Protein AF-A0A485CAY3-F1 (afdb_monomer_lite)

InterPro domains:
  IPR000015 Outer membrane usher protein [PF00577] (2-75)
  IPR000015 Outer membrane usher protein [PTHR30451] (2-75)
  IPR018030 Fimbrial membrane usher, conserved site [PS01151] (13-23)

Structure (mmCIF, N/CA/C/O backbone):
data_AF-A0A485CAY3-F1
#
_entry.id   AF-A0A485CAY3-F1
#
loop_
_atom_site.group_PDB
_atom_site.id
_atom_site.type_symbol
_atom_site.label_atom_id
_atom_site.label_alt_id
_atom_site.label_comp_id
_atom_site.label_asym_id
_atom_site.label_entity_id
_atom_site.label_seq_id
_atom_site.pdbx_PDB_ins_code
_atom_site.Cartn_x
_atom_site.Cartn_y
_atom_site.Cartn_z
_atom_site.occupancy
_atom_site.B_iso_or_equiv
_atom_site.auth_seq_id
_atom_site.auth_comp_id
_atom_site.auth_asym_id
_atom_site.auth_atom_id
_atom_site.pdbx_PDB_model_num
ATOM 1 N N . MET A 1 1 ? -5.762 2.980 5.319 1.00 81.62 1 MET A N 1
ATOM 2 C CA . MET A 1 1 ? -4.695 2.321 4.535 1.00 81.62 1 MET A CA 1
ATOM 3 C C . MET A 1 1 ? -3.483 3.222 4.492 1.00 81.62 1 MET A C 1
ATOM 5 O O . MET A 1 1 ? -3.640 4.426 4.286 1.00 81.62 1 MET A O 1
ATOM 9 N N . LYS A 1 2 ? -2.301 2.650 4.697 1.00 84.38 2 LYS A N 1
ATOM 10 C CA . LYS A 1 2 ? -1.028 3.362 4.680 1.00 84.38 2 LYS A CA 1
ATOM 11 C C . LYS A 1 2 ? -0.093 2.762 3.634 1.00 84.38 2 LYS A C 1
ATOM 13 O O . LYS A 1 2 ? -0.181 1.578 3.333 1.00 84.38 2 LYS A O 1
ATOM 18 N N . GLN A 1 3 ? 0.784 3.592 3.090 1.00 78.81 3 GLN A N 1
ATOM 19 C CA . GLN A 1 3 ? 1.867 3.188 2.202 1.00 78.81 3 GLN A CA 1
ATOM 20 C C . GLN A 1 3 ? 3.107 3.987 2.617 1.00 78.81 3 GLN A C 1
ATOM 22 O O . GLN A 1 3 ? 3.041 5.214 2.705 1.00 78.81 3 GLN A O 1
ATOM 27 N N . ASN A 1 4 ? 4.215 3.305 2.927 1.00 77.62 4 ASN A N 1
ATOM 28 C CA . ASN A 1 4 ? 5.439 3.934 3.452 1.00 77.62 4 ASN A CA 1
ATOM 29 C C . ASN A 1 4 ? 5.180 4.844 4.680 1.00 77.62 4 ASN A C 1
ATOM 31 O O . ASN A 1 4 ? 5.649 5.978 4.753 1.00 77.62 4 ASN A O 1
ATOM 35 N N . GLY A 1 5 ? 4.313 4.397 5.597 1.00 76.81 5 GLY A N 1
ATOM 36 C CA . GLY A 1 5 ? 3.919 5.154 6.793 1.00 76.81 5 GLY A CA 1
ATOM 37 C C . GLY A 1 5 ? 2.934 6.314 6.569 1.00 76.81 5 GLY A C 1
ATOM 38 O O . GLY A 1 5 ? 2.383 6.823 7.546 1.00 76.81 5 GLY A O 1
ATOM 39 N N . SER A 1 6 ? 2.645 6.701 5.322 1.00 80.12 6 SER A N 1
ATOM 40 C CA . SER A 1 6 ? 1.691 7.768 4.985 1.00 80.12 6 SER A CA 1
ATOM 41 C C . SER A 1 6 ? 0.286 7.213 4.748 1.00 80.12 6 SER A C 1
ATOM 43 O O . SER A 1 6 ? 0.127 6.215 4.048 1.00 80.12 6 SER A O 1
ATOM 45 N N . THR A 1 7 ? -0.750 7.848 5.304 1.00 84.69 7 THR A N 1
ATOM 46 C CA . THR A 1 7 ? -2.148 7.465 5.043 1.00 84.69 7 THR A CA 1
ATOM 47 C C . THR A 1 7 ? -2.545 7.883 3.631 1.00 84.69 7 THR A C 1
ATOM 49 O O . THR A 1 7 ? -2.598 9.073 3.332 1.00 84.69 7 THR A O 1
ATOM 52 N N . ILE A 1 8 ? -2.867 6.907 2.779 1.00 82.88 8 ILE A N 1
ATOM 53 C CA . ILE A 1 8 ? -3.255 7.158 1.381 1.00 82.88 8 ILE A CA 1
ATOM 54 C C . ILE A 1 8 ? -4.767 7.098 1.159 1.00 82.88 8 ILE A C 1
ATOM 56 O O . ILE A 1 8 ? -5.274 7.670 0.200 1.00 82.88 8 ILE A O 1
ATOM 60 N N . TYR A 1 9 ? -5.489 6.385 2.026 1.00 85.12 9 TYR A N 1
ATOM 61 C CA . TYR A 1 9 ? -6.923 6.162 1.873 1.00 85.12 9 TYR A CA 1
ATOM 62 C C . TYR A 1 9 ? -7.572 5.844 3.221 1.00 85.12 9 TYR A C 1
ATOM 64 O O . TYR A 1 9 ? -7.057 5.021 3.989 1.00 85.12 9 TYR A O 1
ATOM 72 N N . GLN A 1 10 ? -8.707 6.480 3.504 1.00 88.69 10 GLN A N 1
ATOM 73 C CA . GLN A 1 10 ? -9.510 6.262 4.705 1.00 88.69 10 GLN A CA 1
ATOM 74 C C . GLN A 1 10 ? -10.987 6.446 4.359 1.00 88.69 10 GLN A C 1
ATOM 76 O O . GLN A 1 10 ? -11.366 7.467 3.794 1.00 88.69 10 GLN A O 1
ATOM 81 N N . THR A 1 11 ? -11.814 5.465 4.712 1.00 88.94 11 THR A N 1
ATOM 82 C CA . THR A 1 11 ? -13.266 5.525 4.530 1.00 88.94 11 THR A CA 1
ATOM 83 C C . THR A 1 11 ? -13.964 4.672 5.587 1.00 88.94 11 THR A C 1
ATOM 85 O O . THR A 1 11 ? -13.328 3.824 6.216 1.00 88.94 11 THR A O 1
ATOM 88 N N . THR A 1 12 ? -15.263 4.891 5.772 1.00 90.50 12 THR A N 1
ATOM 89 C CA . THR A 1 12 ? -16.128 4.056 6.613 1.00 90.50 12 THR A CA 1
ATOM 90 C C . THR A 1 12 ? -16.946 3.138 5.714 1.00 90.50 12 THR A C 1
ATOM 92 O O . THR A 1 12 ? -17.518 3.589 4.723 1.00 90.50 12 THR A O 1
ATOM 95 N N . VAL A 1 13 ? -17.014 1.855 6.062 1.00 90.00 13 VAL A N 1
ATOM 96 C CA . VAL A 1 13 ? -17.773 0.840 5.320 1.00 90.00 13 VAL A CA 1
ATOM 97 C C . VAL A 1 13 ? -18.883 0.248 6.196 1.00 90.00 13 VAL A C 1
ATOM 99 O O . VAL A 1 13 ? -18.732 0.213 7.418 1.00 90.00 13 VAL A O 1
ATOM 102 N N . PRO A 1 14 ? -20.012 -0.195 5.612 1.00 89.62 14 PRO A N 1
ATOM 103 C CA . PRO A 1 14 ? -21.038 -0.936 6.342 1.00 89.62 14 PRO A CA 1
ATOM 104 C C . PRO A 1 14 ? -20.509 -2.272 6.893 1.00 89.62 14 PRO A C 1
ATOM 106 O O . PRO A 1 14 ? -19.548 -2.814 6.345 1.00 89.62 14 PRO A O 1
ATOM 109 N N . PRO A 1 15 ? -21.159 -2.847 7.922 1.00 86.94 15 PRO A N 1
ATOM 110 C CA . PRO A 1 15 ? -20.793 -4.162 8.434 1.00 86.94 15 PRO A CA 1
ATOM 111 C C . PRO A 1 15 ? -21.020 -5.259 7.382 1.00 86.94 15 PRO A C 1
ATOM 113 O O . PRO A 1 15 ? -22.055 -5.291 6.713 1.00 86.94 15 PRO A O 1
ATOM 116 N N . GLY A 1 16 ? -20.065 -6.186 7.280 1.00 87.94 16 GLY A N 1
ATOM 117 C CA . GLY A 1 16 ? -20.079 -7.301 6.330 1.00 87.94 16 GLY A CA 1
ATOM 118 C C . GLY A 1 16 ? -18.945 -7.233 5.297 1.00 87.94 16 GLY A C 1
ATOM 119 O O . GLY A 1 16 ? -18.066 -6.379 5.395 1.00 87.94 16 GLY A O 1
ATOM 120 N N . PRO A 1 17 ? -18.922 -8.149 4.311 1.00 87.56 17 PRO A N 1
ATOM 121 C CA . PRO A 1 17 ? -17.916 -8.138 3.253 1.00 87.56 17 PRO A CA 1
ATOM 122 C C . PRO A 1 17 ? -17.977 -6.844 2.434 1.00 87.56 17 PRO A C 1
ATOM 124 O O . PRO A 1 17 ? -19.042 -6.454 1.957 1.00 87.56 17 PRO A O 1
ATOM 127 N N . PHE A 1 18 ? -16.826 -6.209 2.223 1.00 90.50 18 PHE A N 1
ATOM 128 C CA . PHE A 1 18 ? -16.696 -4.990 1.428 1.00 90.50 18 PHE A CA 1
ATOM 129 C C . PHE A 1 18 ? -15.552 -5.109 0.416 1.00 90.50 18 PHE A C 1
ATOM 131 O O . PHE A 1 18 ? -14.693 -5.987 0.500 1.00 90.50 18 PHE A O 1
ATOM 138 N N . THR A 1 19 ? -15.539 -4.223 -0.577 1.00 87.62 19 THR A N 1
ATOM 139 C CA . THR A 1 19 ? -14.464 -4.125 -1.571 1.00 87.62 19 THR A CA 1
ATOM 140 C C . THR A 1 19 ? -14.189 -2.658 -1.862 1.00 87.62 19 THR A C 1
ATOM 142 O O . THR A 1 19 ? -15.121 -1.885 -2.064 1.00 87.62 19 THR A O 1
ATOM 145 N N . LEU A 1 20 ? -12.909 -2.284 -1.880 1.00 84.81 20 LEU A N 1
ATOM 146 C CA . LEU A 1 20 ? -12.444 -0.934 -2.194 1.00 84.81 20 LEU A CA 1
ATOM 147 C C . LEU A 1 20 ? -11.654 -0.993 -3.504 1.00 84.81 20 LEU A C 1
ATOM 149 O O . LEU A 1 20 ? -10.585 -1.599 -3.555 1.00 84.81 20 LEU A O 1
ATOM 153 N N . SER A 1 21 ? -12.209 -0.421 -4.572 1.00 80.69 21 SER A N 1
ATOM 154 C CA . SER A 1 21 ? -11.636 -0.457 -5.929 1.00 80.69 21 SER A CA 1
ATOM 155 C C . SER A 1 21 ? -11.003 0.867 -6.366 1.00 80.69 21 SER A C 1
ATOM 157 O O . SER A 1 21 ? -10.416 0.949 -7.439 1.00 80.69 21 SER A O 1
ATOM 159 N N . ASP A 1 22 ? -11.147 1.910 -5.556 1.00 76.31 22 ASP A N 1
ATOM 160 C CA . ASP A 1 22 ? -10.762 3.301 -5.810 1.00 76.31 22 ASP A CA 1
ATOM 161 C C . ASP A 1 22 ? -9.486 3.716 -5.058 1.00 76.31 22 ASP A C 1
ATOM 163 O O . ASP A 1 22 ? -9.170 4.900 -4.936 1.00 76.31 22 ASP A O 1
ATOM 167 N N . VAL A 1 23 ? -8.717 2.743 -4.569 1.00 75.25 23 VAL A N 1
ATOM 168 C CA . VAL A 1 23 ? -7.435 2.996 -3.912 1.00 75.25 23 VAL A CA 1
ATOM 169 C C . VAL A 1 23 ? -6.385 3.285 -4.984 1.00 75.25 23 VAL A C 1
ATOM 171 O O . VAL A 1 23 ? -5.963 2.383 -5.705 1.00 75.25 23 VAL A O 1
ATOM 174 N N . ILE A 1 24 ? -5.959 4.547 -5.094 1.00 68.00 24 ILE A N 1
ATOM 175 C CA . ILE A 1 24 ? -4.878 4.967 -5.996 1.00 68.00 24 ILE A CA 1
ATOM 176 C C . ILE A 1 24 ? -3.561 4.979 -5.202 1.00 68.00 24 ILE A C 1
ATOM 178 O O . ILE A 1 24 ? -3.343 5.897 -4.407 1.00 68.00 24 ILE A O 1
ATOM 182 N N . PRO A 1 25 ? -2.668 3.992 -5.382 1.00 66.81 25 PRO A N 1
ATOM 183 C CA . PRO A 1 25 ? -1.368 4.003 -4.723 1.00 66.81 25 PRO A CA 1
ATOM 184 C C . PRO A 1 25 ? -0.510 5.155 -5.255 1.00 66.81 25 PRO A C 1
ATOM 186 O O . PRO A 1 25 ? -0.440 5.398 -6.461 1.00 66.81 25 PRO A O 1
ATOM 189 N N . GLN A 1 26 ? 0.165 5.867 -4.350 1.00 62.53 26 GLN A N 1
ATOM 190 C CA . GLN A 1 26 ? 0.957 7.057 -4.692 1.00 62.53 26 GLN A CA 1
ATOM 191 C C . GLN A 1 26 ? 2.271 6.712 -5.401 1.00 62.53 26 GLN A C 1
ATOM 193 O O . GLN A 1 26 ? 2.804 7.532 -6.149 1.00 62.53 26 GLN A O 1
ATOM 198 N N . ARG A 1 27 ? 2.802 5.503 -5.186 1.00 61.62 27 ARG A N 1
ATOM 199 C CA . ARG A 1 27 ? 4.009 4.999 -5.853 1.00 61.62 27 ARG A CA 1
ATOM 200 C C . ARG A 1 27 ? 3.891 3.517 -6.193 1.00 61.62 27 ARG A C 1
ATOM 202 O O . ARG A 1 27 ? 3.220 2.747 -5.510 1.00 61.62 27 ARG A O 1
ATOM 209 N N . TYR A 1 28 ? 4.590 3.135 -7.258 1.00 62.56 28 TYR A N 1
ATOM 210 C CA . TYR A 1 28 ? 4.792 1.745 -7.652 1.00 62.56 28 TYR A CA 1
ATOM 211 C C . TYR A 1 28 ? 5.681 1.014 -6.640 1.00 62.56 28 TYR A C 1
ATOM 213 O O . TYR A 1 28 ? 6.690 1.570 -6.212 1.00 62.56 28 TYR A O 1
ATOM 221 N N . GLY A 1 29 ? 5.345 -0.243 -6.343 1.00 62.50 29 GLY A N 1
ATOM 222 C CA . GLY A 1 29 ? 6.266 -1.193 -5.712 1.00 62.50 29 GLY A CA 1
ATOM 223 C C . GLY A 1 29 ? 6.338 -1.188 -4.185 1.00 62.50 29 GLY A C 1
ATOM 224 O O . GLY A 1 29 ? 7.206 -1.871 -3.659 1.00 62.50 29 GLY A O 1
ATOM 225 N N . ASN A 1 30 ? 5.456 -0.467 -3.483 1.00 72.50 30 ASN A N 1
ATOM 226 C CA . ASN A 1 30 ? 5.367 -0.545 -2.021 1.00 72.50 30 ASN A CA 1
ATOM 227 C C . ASN A 1 30 ? 4.048 -1.183 -1.605 1.00 72.50 30 ASN A C 1
ATOM 229 O O . ASN A 1 30 ? 3.004 -0.803 -2.142 1.00 72.50 30 ASN A O 1
ATOM 233 N N . ASP A 1 31 ? 4.111 -2.058 -0.608 1.00 81.56 31 ASP A N 1
ATOM 234 C CA . ASP A 1 31 ? 2.955 -2.746 -0.045 1.00 81.56 31 ASP A CA 1
ATOM 235 C C . ASP A 1 31 ? 1.961 -1.787 0.622 1.00 81.56 31 ASP A C 1
ATOM 237 O O . ASP A 1 31 ? 2.295 -0.667 1.024 1.00 81.56 31 ASP A O 1
ATOM 241 N N . LEU A 1 32 ? 0.709 -2.234 0.712 1.00 84.81 32 LEU A N 1
ATOM 242 C CA . LEU A 1 32 ? -0.374 -1.502 1.352 1.00 84.81 32 LEU A CA 1
ATOM 243 C C . LEU A 1 32 ? -0.618 -2.064 2.749 1.00 84.81 32 LEU A C 1
ATOM 245 O O . LEU A 1 32 ? -1.062 -3.204 2.892 1.00 84.81 32 LEU A O 1
ATOM 249 N N . ASP A 1 33 ? -0.415 -1.238 3.769 1.00 87.00 33 ASP A N 1
ATOM 250 C CA . ASP A 1 33 ? -0.786 -1.560 5.142 1.00 87.00 33 ASP A CA 1
ATOM 251 C C . ASP A 1 33 ? -2.255 -1.195 5.369 1.00 87.00 33 ASP A C 1
ATOM 253 O O . ASP A 1 33 ? -2.656 -0.021 5.392 1.00 87.00 33 ASP A O 1
ATOM 257 N N . VAL A 1 34 ? -3.095 -2.213 5.516 1.00 87.75 34 VAL A N 1
ATOM 258 C CA . VAL A 1 34 ? -4.532 -2.060 5.723 1.00 87.75 34 VAL A CA 1
ATOM 259 C C . VAL A 1 34 ? -4.832 -2.250 7.199 1.00 87.75 34 VAL A C 1
ATOM 261 O O . VAL A 1 34 ? -4.501 -3.281 7.768 1.00 87.75 34 VAL A O 1
ATOM 264 N N . THR A 1 35 ? -5.492 -1.268 7.809 1.00 91.19 35 THR A N 1
ATOM 265 C CA . THR A 1 35 ? -6.053 -1.378 9.159 1.00 91.19 35 THR A CA 1
ATOM 266 C C . THR A 1 35 ? -7.556 -1.182 9.066 1.00 91.19 35 THR A C 1
ATOM 268 O O . THR A 1 35 ? -8.006 -0.166 8.531 1.00 91.19 35 THR A O 1
ATOM 271 N N . VAL A 1 36 ? -8.305 -2.152 9.580 1.00 89.88 36 VAL A N 1
ATOM 272 C CA . VAL A 1 36 ? -9.757 -2.101 9.762 1.00 89.88 36 VAL A CA 1
ATOM 273 C C . VAL A 1 36 ? -10.016 -1.888 11.245 1.00 89.88 36 VAL A C 1
ATOM 275 O O . VAL A 1 36 ? -9.504 -2.646 12.065 1.00 89.88 36 VAL A O 1
ATOM 278 N N . GLU A 1 37 ? -10.754 -0.836 11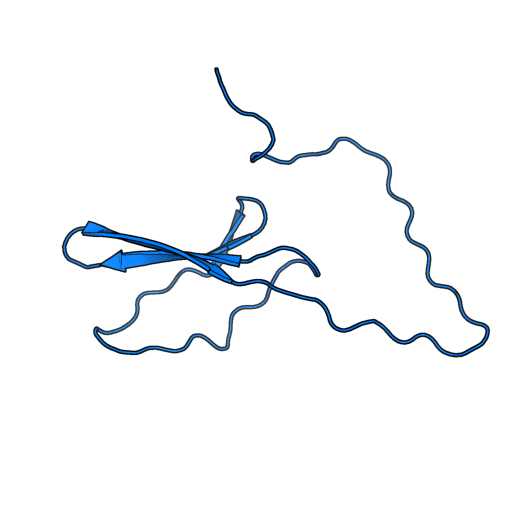.577 1.00 91.81 37 GLU A N 1
ATOM 279 C CA . GLU A 1 37 ? -11.178 -0.518 12.940 1.00 91.81 37 GLU A CA 1
ATOM 280 C C . GLU A 1 37 ? -12.689 -0.709 13.029 1.00 91.81 37 GLU A C 1
ATOM 282 O O . GLU A 1 37 ? -13.443 -0.058 12.305 1.00 91.81 37 GLU A O 1
ATOM 287 N N . GLU A 1 38 ? -13.104 -1.638 13.881 1.00 89.94 38 GLU A N 1
ATOM 288 C CA . GLU A 1 38 ? -14.502 -1.990 14.095 1.00 89.94 38 GLU A CA 1
ATOM 289 C C . GLU A 1 38 ? -15.151 -1.056 15.126 1.00 89.94 38 GLU A C 1
ATOM 291 O O . GLU A 1 38 ? -14.482 -0.373 15.905 1.00 89.94 38 GLU A O 1
ATOM 296 N N . ALA A 1 39 ? -16.485 -1.040 15.167 1.00 85.81 39 ALA A N 1
ATOM 297 C CA . ALA A 1 39 ? -17.242 -0.170 16.073 1.00 85.81 39 ALA A CA 1
ATOM 298 C C . ALA A 1 39 ? -17.019 -0.478 17.568 1.00 85.81 39 ALA A C 1
ATOM 300 O O . ALA A 1 39 ? -17.258 0.382 18.415 1.00 85.81 39 ALA A O 1
ATOM 301 N N . ASP A 1 40 ? -16.561 -1.690 17.893 1.00 86.12 40 ASP A N 1
ATOM 302 C CA . ASP A 1 40 ? -16.173 -2.101 19.247 1.00 86.12 40 ASP A CA 1
ATOM 303 C C . ASP A 1 40 ? -14.736 -1.681 19.622 1.00 86.12 40 ASP A C 1
ATOM 305 O O . ASP A 1 40 ? -14.289 -1.923 20.744 1.00 86.12 40 ASP A O 1
ATOM 309 N N . GLY A 1 41 ? -14.019 -1.032 18.700 1.00 86.31 41 GLY A N 1
ATOM 310 C CA . GLY A 1 41 ? -12.635 -0.595 18.860 1.00 86.31 41 GLY A CA 1
ATOM 311 C C . GLY A 1 41 ? -11.593 -1.665 18.527 1.00 86.31 41 GLY A C 1
ATOM 312 O O . GLY A 1 41 ? -10.395 -1.386 18.628 1.00 86.31 41 GLY A O 1
ATOM 313 N N . SER A 1 42 ? -12.002 -2.875 18.128 1.00 89.50 42 SER A N 1
ATOM 314 C CA . SER A 1 42 ? -11.067 -3.900 17.665 1.00 89.50 42 SER A CA 1
ATOM 315 C C . SER A 1 42 ? -10.405 -3.479 16.349 1.00 89.50 42 SER A C 1
ATOM 317 O O . SER A 1 42 ? -11.003 -2.805 15.507 1.00 89.50 42 SER A O 1
ATOM 319 N N . LYS A 1 43 ? -9.123 -3.830 16.188 1.00 91.69 43 LYS A N 1
ATOM 320 C CA . LYS A 1 43 ? -8.324 -3.453 15.016 1.00 91.69 43 LYS A CA 1
ATOM 321 C C . LYS A 1 43 ? -7.706 -4.680 14.378 1.00 91.69 43 LYS A C 1
ATOM 323 O O . LYS A 1 43 ? -6.979 -5.419 15.036 1.00 91.69 43 LYS A O 1
ATOM 328 N N . THR A 1 44 ? -7.945 -4.847 13.085 1.00 89.44 44 THR A N 1
ATOM 329 C CA . THR A 1 44 ? -7.317 -5.890 12.274 1.00 89.44 44 THR A CA 1
ATOM 330 C C . THR A 1 44 ? -6.385 -5.234 11.272 1.00 89.44 44 THR A C 1
ATOM 332 O O . THR A 1 44 ? -6.822 -4.409 10.470 1.00 89.44 44 THR A O 1
ATOM 335 N N . THR A 1 45 ? -5.104 -5.600 11.313 1.00 89.19 45 THR A N 1
ATOM 336 C CA . THR A 1 45 ? -4.094 -5.089 10.380 1.00 89.19 45 THR A CA 1
ATOM 337 C C . THR A 1 45 ? -3.561 -6.217 9.508 1.00 89.19 45 THR A C 1
ATOM 339 O O . THR A 1 45 ? -3.213 -7.278 10.021 1.00 89.19 45 THR A O 1
ATOM 342 N N . PHE A 1 46 ? -3.487 -5.986 8.200 1.00 86.94 46 PHE A N 1
ATOM 343 C CA . PHE A 1 46 ? -2.890 -6.908 7.236 1.00 86.94 46 PHE A CA 1
ATOM 344 C C . PHE A 1 46 ? -2.234 -6.146 6.083 1.00 86.94 46 PHE A C 1
ATOM 346 O O . PHE A 1 46 ? -2.648 -5.039 5.733 1.00 86.94 46 PHE A O 1
ATOM 353 N N . THR A 1 47 ? -1.217 -6.759 5.483 1.00 84.69 47 THR A N 1
ATOM 354 C CA . THR A 1 47 ? -0.459 -6.173 4.376 1.00 84.69 47 THR A CA 1
ATOM 355 C C . THR A 1 47 ? -0.899 -6.801 3.059 1.00 84.69 47 THR A C 1
ATOM 357 O O . THR A 1 47 ? -0.934 -8.025 2.919 1.00 84.69 47 THR A O 1
ATOM 360 N N . VAL A 1 48 ? -1.242 -5.960 2.086 1.00 83.81 48 VAL A N 1
ATOM 361 C CA . VAL A 1 48 ? -1.555 -6.380 0.717 1.00 83.81 48 VAL A CA 1
ATOM 362 C C . VAL A 1 48 ? -0.363 -6.039 -0.166 1.00 83.81 48 VAL A C 1
ATOM 364 O O . VAL A 1 48 ? -0.031 -4.864 -0.336 1.00 83.81 48 VAL A O 1
ATOM 367 N N . ALA A 1 49 ? 0.269 -7.065 -0.737 1.00 78.06 49 ALA A N 1
ATOM 368 C CA . ALA A 1 49 ? 1.392 -6.876 -1.645 1.00 78.06 49 ALA A CA 1
ATOM 369 C C . ALA A 1 49 ? 0.938 -6.108 -2.895 1.00 78.06 49 ALA A C 1
ATOM 371 O O . ALA A 1 49 ? 0.048 -6.564 -3.619 1.00 78.06 49 ALA A O 1
ATOM 372 N N . TYR A 1 50 ? 1.554 -4.956 -3.166 1.00 73.62 50 TYR A N 1
ATOM 373 C CA . TYR A 1 50 ? 1.273 -4.170 -4.368 1.00 73.62 50 TYR A CA 1
ATOM 374 C C . TYR A 1 50 ? 2.458 -4.255 -5.328 1.00 73.62 50 TYR A C 1
ATOM 376 O O . TYR A 1 50 ? 3.401 -3.461 -5.294 1.00 73.62 50 TYR A O 1
ATOM 384 N N . SER A 1 51 ? 2.403 -5.254 -6.207 1.00 62.69 51 SER A N 1
ATOM 385 C CA . SER A 1 51 ? 3.399 -5.432 -7.258 1.00 62.69 51 SER A CA 1
ATOM 386 C C . SER A 1 51 ? 3.050 -4.577 -8.475 1.00 62.69 51 SER A C 1
ATOM 388 O O . SER A 1 51 ? 1.922 -4.596 -8.970 1.00 62.69 51 SER A O 1
ATOM 390 N N . SER A 1 52 ? 4.024 -3.819 -8.974 1.00 62.97 52 SER A N 1
ATOM 391 C CA . SER A 1 52 ? 3.883 -3.103 -10.236 1.00 62.97 52 SER A CA 1
ATOM 392 C C . SER A 1 52 ? 4.063 -4.056 -11.418 1.00 62.97 52 SER A C 1
ATOM 394 O O . SER A 1 52 ? 4.943 -4.915 -11.435 1.00 62.97 52 SER A O 1
ATOM 396 N N . VAL A 1 53 ? 3.233 -3.886 -12.450 1.00 65.38 53 VAL A N 1
ATOM 397 C CA . VAL A 1 53 ? 3.400 -4.616 -13.712 1.00 65.38 53 VAL A CA 1
ATOM 398 C C . VAL A 1 53 ? 4.719 -4.175 -14.365 1.00 65.38 53 VAL A C 1
ATOM 400 O O . VAL A 1 53 ? 4.964 -2.962 -14.450 1.00 65.38 53 VAL A O 1
ATOM 403 N N . PRO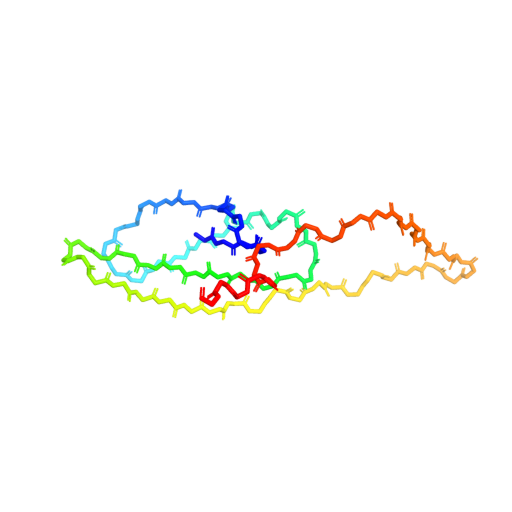 A 1 54 ? 5.558 -5.111 -14.860 1.00 63.44 54 PRO A N 1
ATOM 404 C CA . PRO A 1 54 ? 6.784 -4.760 -15.558 1.00 63.44 54 PRO A CA 1
ATOM 405 C C . PRO A 1 54 ? 6.498 -3.781 -16.699 1.00 63.44 54 PRO A C 1
ATOM 407 O O . PRO A 1 54 ? 5.653 -4.019 -17.563 1.00 63.44 54 PRO A O 1
ATOM 410 N N . GLN A 1 55 ? 7.213 -2.659 -16.702 1.00 68.38 55 GLN A N 1
ATOM 411 C CA . GLN A 1 55 ? 7.079 -1.632 -17.728 1.00 68.38 55 GLN A CA 1
ATOM 412 C C . GLN A 1 55 ? 7.886 -2.056 -18.958 1.00 68.38 55 GLN A C 1
ATOM 414 O O . GLN A 1 55 ? 9.099 -1.855 -19.019 1.00 68.38 55 GLN A O 1
ATOM 419 N N . LEU A 1 56 ? 7.217 -2.671 -19.936 1.00 78.56 56 LEU A N 1
ATOM 420 C CA . LEU A 1 56 ? 7.845 -3.039 -21.203 1.00 78.56 56 LEU A CA 1
ATOM 421 C C . LEU A 1 56 ? 8.317 -1.782 -21.945 1.00 78.56 56 LEU A C 1
ATOM 423 O O . LEU A 1 56 ? 7.534 -0.874 -22.224 1.00 78.56 56 LEU A O 1
ATOM 427 N N . ILE A 1 57 ? 9.599 -1.758 -22.306 1.00 82.69 57 ILE A N 1
ATOM 428 C CA . ILE A 1 57 ? 10.186 -0.731 -23.170 1.00 82.69 57 ILE A CA 1
ATOM 429 C C . ILE A 1 57 ? 10.427 -1.307 -24.564 1.00 82.69 57 ILE A C 1
ATOM 431 O O . ILE A 1 57 ? 10.716 -2.494 -24.730 1.00 82.69 57 ILE A O 1
ATOM 435 N N . ARG A 1 58 ? 10.289 -0.469 -25.595 1.00 88.88 58 ARG A N 1
ATOM 436 C CA . ARG A 1 58 ? 10.564 -0.888 -26.974 1.00 88.88 58 ARG A CA 1
ATOM 437 C C . ARG A 1 58 ? 12.047 -1.230 -27.130 1.00 88.88 58 ARG A C 1
ATOM 439 O O . ARG A 1 58 ? 12.909 -0.581 -26.541 1.00 88.88 58 ARG A O 1
ATOM 446 N N . LYS A 1 59 ? 12.349 -2.213 -27.982 1.00 85.62 59 LYS A N 1
ATOM 447 C CA . LYS A 1 59 ? 13.729 -2.564 -28.345 1.00 85.62 59 LYS A CA 1
ATOM 448 C C . LYS A 1 59 ? 14.485 -1.314 -28.822 1.00 85.62 59 LYS A C 1
ATOM 450 O O . LYS A 1 59 ? 13.982 -0.588 -29.674 1.00 85.62 59 LYS A O 1
ATOM 455 N N . GLY A 1 60 ? 15.683 -1.088 -28.279 1.00 90.94 60 GLY A N 1
ATOM 456 C CA . GLY A 1 60 ? 16.528 0.074 -28.590 1.00 90.94 60 GLY A CA 1
ATOM 457 C C . GLY A 1 60 ? 16.318 1.295 -27.686 1.00 90.94 60 GLY A C 1
ATOM 458 O O . GLY A 1 60 ? 17.061 2.261 -27.814 1.00 90.94 60 GLY A O 1
ATOM 459 N N . TYR A 1 61 ? 15.357 1.253 -26.759 1.00 87.56 61 TYR A N 1
ATOM 460 C CA . TYR A 1 61 ? 15.137 2.305 -25.766 1.00 87.56 61 TYR A CA 1
ATOM 461 C C . TYR A 1 61 ? 15.655 1.866 -24.393 1.00 87.56 61 TYR A C 1
ATOM 463 O O . TYR A 1 61 ? 15.572 0.692 -24.044 1.00 87.56 61 TYR A O 1
ATOM 471 N N . GLY A 1 62 ? 16.164 2.821 -23.613 1.00 88.44 62 GLY A N 1
ATOM 472 C CA . GLY A 1 62 ? 16.511 2.649 -22.203 1.00 88.44 62 GLY A CA 1
ATOM 473 C C . GLY A 1 62 ? 15.776 3.683 -21.356 1.00 88.44 62 GLY A C 1
ATOM 474 O O . GLY A 1 62 ? 15.581 4.816 -21.797 1.00 88.44 62 GLY A O 1
ATOM 475 N N . ARG A 1 63 ? 15.354 3.297 -20.151 1.00 83.19 63 ARG A N 1
ATOM 476 C CA . ARG A 1 63 ? 14.781 4.206 -19.154 1.00 83.19 63 ARG A CA 1
ATOM 477 C C . ARG A 1 63 ? 15.699 4.212 -17.943 1.00 83.19 63 ARG A C 1
ATOM 479 O O . ARG A 1 63 ? 16.011 3.151 -17.416 1.00 83.19 63 ARG A O 1
ATOM 486 N N . TRP A 1 64 ? 16.101 5.401 -17.518 1.00 84.00 64 TRP A N 1
ATOM 487 C CA . TRP A 1 6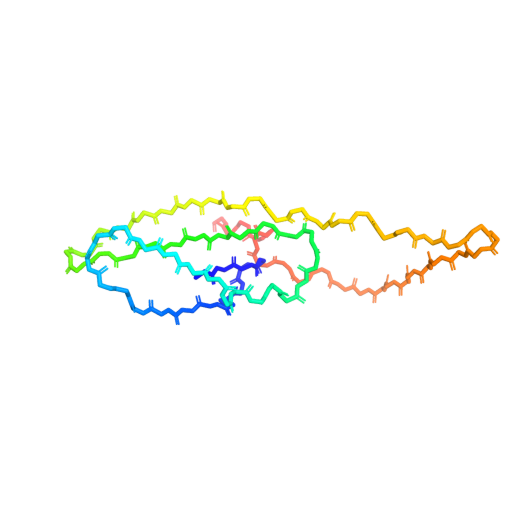4 ? 17.017 5.601 -16.402 1.00 84.00 64 TRP A CA 1
ATOM 488 C C . TRP A 1 64 ? 16.443 6.686 -15.499 1.00 84.00 64 TRP A C 1
ATOM 490 O O . TRP A 1 64 ? 15.895 7.673 -15.990 1.00 84.00 64 TRP A O 1
ATOM 500 N N . GLU A 1 65 ? 16.561 6.495 -14.194 1.00 83.81 65 GLU A N 1
ATOM 501 C CA . GLU A 1 65 ? 16.212 7.483 -13.178 1.00 83.81 65 GLU A CA 1
ATOM 502 C C . GLU A 1 65 ? 17.405 7.593 -12.230 1.00 83.81 65 GLU A C 1
ATOM 504 O O . GLU A 1 65 ? 17.960 6.577 -11.815 1.00 83.81 65 GLU A O 1
ATOM 509 N N . VAL A 1 66 ? 17.8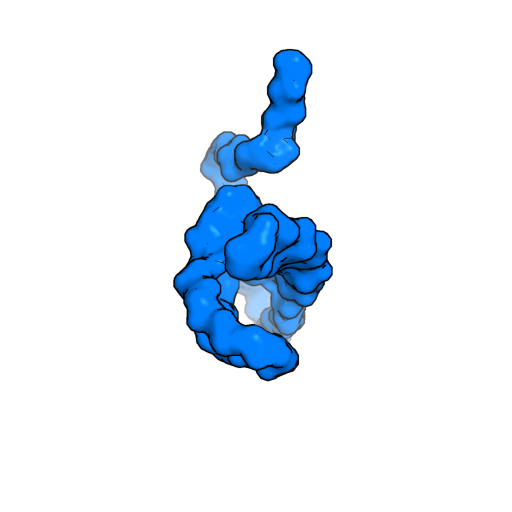31 8.820 -11.936 1.00 90.81 66 VAL A N 1
ATOM 510 C CA . VAL A 1 66 ? 18.925 9.100 -11.002 1.00 90.81 66 VAL A CA 1
ATOM 511 C C . VAL A 1 66 ? 18.370 10.001 -9.914 1.00 90.81 66 VAL A C 1
ATOM 513 O O . VAL A 1 66 ? 17.822 11.061 -10.209 1.00 90.81 66 VAL A O 1
ATOM 516 N N . ALA A 1 67 ? 18.520 9.577 -8.664 1.00 85.75 67 ALA A N 1
ATOM 517 C CA . ALA A 1 67 ? 18.122 10.336 -7.491 1.00 85.75 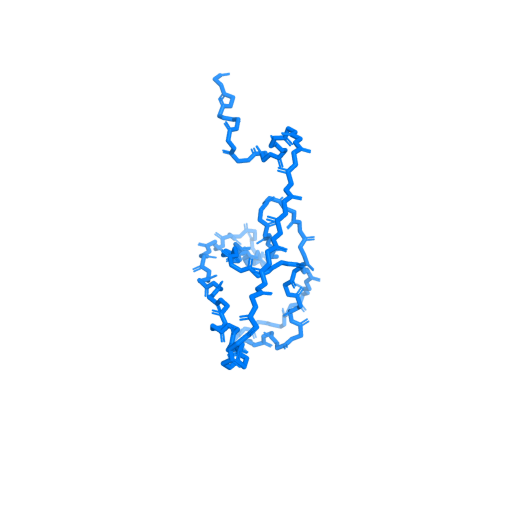67 ALA A CA 1
ATOM 518 C C . ALA A 1 67 ? 19.293 10.404 -6.505 1.00 85.75 67 ALA A C 1
ATOM 520 O O . ALA A 1 67 ? 20.024 9.429 -6.334 1.00 85.75 67 ALA A O 1
ATOM 521 N N . ALA A 1 68 ? 19.462 11.556 -5.860 1.00 93.06 68 ALA A N 1
ATOM 522 C CA . ALA A 1 68 ? 20.427 11.773 -4.791 1.00 93.06 68 ALA A CA 1
ATOM 523 C C . ALA A 1 68 ? 19.759 12.615 -3.700 1.00 93.06 68 ALA A C 1
ATOM 525 O O . ALA A 1 68 ? 19.107 13.614 -4.000 1.00 93.06 68 ALA A O 1
ATOM 526 N N . GLY A 1 69 ? 19.896 12.195 -2.447 1.00 88.25 69 GLY A N 1
ATOM 527 C CA . GLY A 1 69 ? 19.234 12.818 -1.307 1.00 88.25 69 GLY A CA 1
ATOM 528 C C . GLY A 1 69 ? 19.283 11.915 -0.082 1.00 88.25 69 GLY A C 1
ATOM 529 O O . GLY A 1 69 ? 19.936 10.873 -0.094 1.00 88.25 69 GLY A O 1
ATOM 530 N N . GLU A 1 70 ? 18.588 12.324 0.970 1.00 83.94 70 GLU A N 1
ATOM 531 C CA 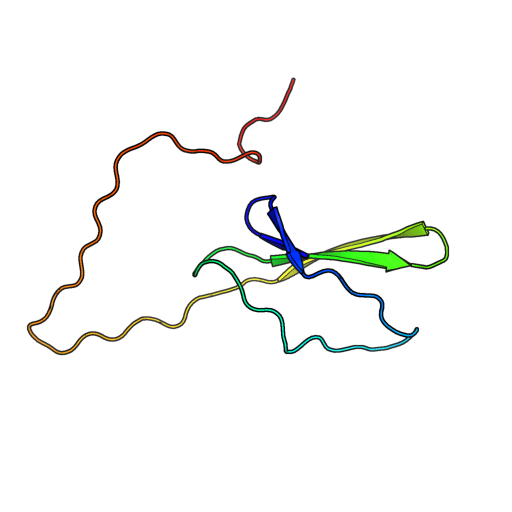. GLU A 1 70 ? 18.475 11.569 2.215 1.00 83.94 70 GLU A CA 1
ATOM 532 C C . GLU A 1 70 ? 17.195 10.724 2.214 1.00 83.94 70 GLU A C 1
ATOM 534 O O . GLU A 1 70 ? 16.137 11.180 1.770 1.00 83.94 70 GLU A O 1
ATOM 539 N N . LEU A 1 71 ? 17.290 9.480 2.693 1.00 80.00 71 LEU A N 1
ATOM 540 C CA . LEU A 1 71 ? 16.133 8.600 2.819 1.00 80.00 71 LEU A CA 1
ATOM 541 C C . LEU A 1 71 ? 15.264 9.068 3.989 1.00 80.00 71 LEU A C 1
ATOM 543 O O . LEU A 1 71 ? 15.648 8.930 5.146 1.00 80.00 71 LEU A O 1
ATOM 547 N N . HIS A 1 72 ? 14.081 9.595 3.682 1.00 72.81 72 HIS A N 1
ATOM 548 C CA . HIS A 1 72 ? 13.055 9.889 4.679 1.00 72.81 72 HIS A CA 1
ATOM 549 C C . HIS A 1 72 ? 12.081 8.713 4.758 1.00 72.81 72 HIS A C 1
ATOM 551 O O . HIS A 1 72 ? 11.080 8.658 4.041 1.00 72.81 72 HIS A O 1
ATOM 557 N N . ASP A 1 73 ? 12.412 7.748 5.608 1.00 71.44 73 ASP A N 1
ATOM 558 C CA . ASP A 1 73 ? 11.561 6.602 5.900 1.00 71.44 73 ASP A CA 1
ATOM 559 C C . ASP A 1 73 ? 11.350 6.499 7.413 1.00 71.44 73 ASP A C 1
ATOM 561 O O . ASP A 1 73 ? 12.257 6.164 8.177 1.00 71.44 73 ASP A O 1
ATOM 565 N N . ASN A 1 74 ? 10.126 6.798 7.847 1.00 65.31 74 ASN A N 1
ATOM 566 C CA . ASN A 1 74 ? 9.747 6.752 9.256 1.00 65.31 74 ASN A CA 1
ATOM 567 C C . ASN A 1 74 ? 9.704 5.318 9.814 1.00 65.31 74 ASN A C 1
ATOM 569 O O . ASN A 1 74 ? 9.632 5.158 11.029 1.00 65.31 74 ASN A O 1
ATOM 573 N N . SER A 1 75 ? 9.739 4.283 8.967 1.00 62.81 75 SER A N 1
ATOM 574 C CA . SER A 1 75 ? 9.777 2.880 9.397 1.00 62.81 75 SER A CA 1
ATOM 575 C C . SER A 1 75 ? 11.184 2.393 9.766 1.00 62.81 75 SER A C 1
ATOM 577 O O . SER A 1 75 ? 11.322 1.414 10.496 1.00 62.81 75 SER A O 1
ATOM 579 N N . LEU A 1 76 ? 12.230 3.100 9.321 1.00 64.94 76 LEU A N 1
ATOM 580 C CA . LEU A 1 76 ? 13.637 2.743 9.547 1.00 64.94 76 LEU A CA 1
ATOM 581 C C . LEU A 1 76 ? 14.244 3.378 10.800 1.00 64.94 76 LEU A C 1
ATOM 583 O O . LEU A 1 76 ? 15.418 3.152 11.088 1.00 64.94 76 LEU A O 1
ATOM 587 N N . ASN A 1 77 ? 13.460 4.151 11.555 1.00 59.66 77 ASN A N 1
ATOM 588 C CA . ASN A 1 77 ? 13.867 4.691 12.845 1.00 59.66 77 ASN A CA 1
ATOM 589 C C . ASN A 1 77 ? 13.170 3.920 13.982 1.00 59.66 77 ASN A C 1
ATOM 591 O O . ASN A 1 77 ? 12.148 4.385 14.496 1.00 59.66 77 ASN A O 1
ATOM 595 N N . PRO A 1 78 ? 13.668 2.729 14.376 1.00 51.66 78 PRO A N 1
ATOM 596 C CA . PRO A 1 78 ? 13.234 2.098 15.610 1.00 51.66 78 PRO A CA 1
ATOM 597 C C . PRO A 1 78 ? 13.735 2.970 16.766 1.00 51.66 78 PRO A C 1
ATOM 599 O O . PRO A 1 78 ? 14.911 2.928 17.123 1.00 51.66 78 PRO A O 1
ATOM 602 N N . GLN A 1 79 ? 12.859 3.804 17.329 1.00 49.72 79 GLN A N 1
ATOM 603 C CA . GLN A 1 79 ? 13.147 4.447 18.608 1.00 49.72 79 GLN A CA 1
ATOM 604 C C . GLN A 1 79 ? 13.386 3.355 19.660 1.00 49.72 79 GLN A C 1
ATOM 606 O O . GLN A 1 79 ? 12.522 2.504 19.884 1.00 49.72 79 GLN A O 1
ATOM 611 N N . ALA A 1 80 ? 14.587 3.383 20.241 1.00 35.97 80 ALA A N 1
ATOM 612 C CA . ALA A 1 80 ? 14.951 2.722 21.489 1.00 35.97 80 ALA A CA 1
ATOM 613 C C . ALA A 1 80 ? 14.364 3.466 22.696 1.00 35.97 80 ALA A C 1
ATOM 615 O O . ALA A 1 80 ? 14.170 4.701 22.586 1.00 35.97 80 ALA A O 1
#

Radius of gyration: 17.32 Å; chains: 1; bounding box: 42×21×50 Å

Organism: Kluyvera cryocrescens (NCBI:txid580)

Secondary structure (DSSP, 8-state):
-EETTEE-------SS---------SSTT--EEEEEE-TTS-EEEEEEP-PPPP----TT--------S----TTS----

Foldseek 3Di:
DDWLNHDQDDDDDDPDDDDDPPRDDPDAFTWDWDWDADPVRDIDIDIHGGHDDDDDDDPPDDDDDDDDDDDDGPVPDPDD

Sequence (80 aa):
MKQNGSTIYQTTVPPGPFTLSDVIPQRYGNDLDVTVEEADGSKTTFTVAYSSVPQLIRKGYGRWEVAAGELHDNSLNPQA

pLDDT: mean 79.45, std 11.59, range [35.97, 93.06]